Protein AF-D7NSF7-F1 (afdb_monomer_lite)

Organism: Leptinotarsa decemlineata (NCBI:txid7539)

Radius of gyration: 18.66 Å; chains: 1; bounding box: 40×22×45 Å

pLDDT: mean 97.62, std 1.6, range [87.12, 98.75]

Sequence (92 aa):
WIKDNAAAFGGDPDLITLFGESAGGGSISIHLISPVTKGLVRRGIMQSGTMNAPWSYMSGERAEQIGKILIQDCGCNVSLLENSPRKVMDCM

Foldseek 3Di:
DCLVCQVVVVHHSQPDEQEDEALSLQVQQCLPPPPVNDPSHPHYHRHPYHCPDPVSDDDPVVVVVVVLVVLVVLVADSVCCVPPVVSSVVSD

InterPro domains:
  IPR002018 Carboxylesterase, type B [PF00135] (1-92)
  IPR019826 Carboxylesterase type B, active site [PS00122] (9-24)
  IPR029058 Alpha/Beta hydrolase fold [G3DSA:3.40.50.1820] (1-92)
  IPR029058 Alpha/Beta hydrolase fold [SSF53474] (1-92)
  IPR050654 Acetylcholinesterase-related enzymes [PTHR43918] (1-92)

Secondary structure (DSSP, 8-state):
-HHHHGGGGT--TTS--EEEETHHHHHHHHHHH-TTTTTT---EEEES--TTSTTS---HHHHHHHHHHHHHHTT--GGGTTT-HHHHHHH-

Structure (mmCIF, N/CA/C/O backbone):
data_AF-D7NSF7-F1
#
_entry.id   AF-D7NSF7-F1
#
loop_
_atom_site.group_PDB
_atom_site.id
_atom_site.type_symbol
_atom_site.label_atom_id
_atom_site.label_alt_id
_atom_site.label_comp_id
_atom_site.label_asym_id
_atom_site.label_entity_id
_atom_site.label_seq_id
_atom_site.pdbx_PDB_ins_code
_atom_site.Cartn_x
_atom_site.Cartn_y
_atom_site.Cartn_z
_atom_site.occupancy
_atom_site.B_iso_or_equiv
_atom_site.auth_seq_id
_atom_site.auth_comp_id
_atom_site.auth_asym_id
_atom_site.auth_atom_id
_atom_site.pdbx_PDB_model_num
ATOM 1 N N . TRP A 1 1 ? -0.512 -2.363 -14.170 1.00 96.31 1 TRP A N 1
ATOM 2 C CA . TRP A 1 1 ? -0.783 -1.255 -15.108 1.00 96.31 1 TRP A CA 1
ATOM 3 C C . TRP A 1 1 ? 0.454 -0.808 -15.868 1.00 96.31 1 TRP A C 1
ATOM 5 O O . TRP A 1 1 ? 0.525 -1.112 -17.047 1.00 96.31 1 TRP A O 1
ATOM 15 N N . ILE A 1 2 ? 1.439 -0.127 -15.254 1.00 97.31 2 ILE A N 1
ATOM 16 C CA . ILE A 1 2 ? 2.620 0.369 -16.004 1.00 97.31 2 ILE A CA 1
ATOM 17 C C . ILE A 1 2 ? 3.339 -0.773 -16.730 1.00 97.31 2 ILE A C 1
ATOM 19 O O . ILE A 1 2 ? 3.604 -0.652 -17.918 1.00 97.31 2 ILE A O 1
ATOM 23 N N . LYS A 1 3 ? 3.562 -1.911 -16.058 1.00 96.25 3 LYS A N 1
ATOM 24 C CA . LYS A 1 3 ? 4.143 -3.109 -16.684 1.00 96.25 3 LYS A CA 1
ATOM 25 C C . LYS A 1 3 ? 3.353 -3.604 -17.902 1.00 96.25 3 LYS A C 1
ATOM 27 O O . LYS A 1 3 ? 3.958 -3.973 -18.896 1.00 96.25 3 LYS A O 1
ATOM 32 N N . ASP A 1 4 ? 2.027 -3.536 -17.858 1.00 97.62 4 ASP A N 1
ATOM 33 C CA . ASP A 1 4 ? 1.154 -4.003 -18.945 1.00 97.62 4 ASP A CA 1
ATOM 34 C C . ASP A 1 4 ? 1.112 -3.023 -20.129 1.00 97.62 4 ASP A C 1
ATOM 36 O O . ASP A 1 4 ? 0.798 -3.414 -21.247 1.00 97.62 4 ASP A O 1
ATOM 40 N N . ASN A 1 5 ? 1.427 -1.745 -19.889 1.00 98.25 5 ASN A N 1
ATOM 41 C CA . ASN A 1 5 ? 1.284 -0.673 -20.877 1.00 98.25 5 ASN A CA 1
ATOM 42 C C . ASN A 1 5 ? 2.622 -0.103 -21.364 1.00 98.25 5 ASN A C 1
ATOM 44 O O . ASN A 1 5 ? 2.629 0.631 -22.346 1.00 98.25 5 ASN A O 1
ATOM 48 N N . ALA A 1 6 ? 3.752 -0.427 -20.727 1.00 98.19 6 ALA A N 1
ATOM 49 C CA . ALA A 1 6 ? 5.055 0.174 -21.027 1.00 98.19 6 ALA A CA 1
ATOM 50 C C . ALA A 1 6 ? 5.410 0.104 -22.522 1.00 98.19 6 ALA A C 1
ATOM 52 O O . ALA A 1 6 ? 5.792 1.119 -23.104 1.00 98.19 6 ALA A O 1
ATOM 53 N N . ALA A 1 7 ? 5.183 -1.051 -23.156 1.00 98.31 7 ALA A N 1
ATOM 54 C CA . ALA A 1 7 ? 5.464 -1.257 -24.575 1.00 98.31 7 ALA A CA 1
ATOM 55 C C . ALA A 1 7 ? 4.667 -0.312 -25.494 1.00 98.31 7 ALA A C 1
ATOM 57 O O . ALA A 1 7 ? 5.202 0.166 -26.492 1.00 98.31 7 ALA A O 1
ATOM 58 N N . ALA A 1 8 ? 3.422 0.025 -25.137 1.00 98.62 8 ALA A N 1
ATOM 59 C CA . ALA A 1 8 ? 2.593 0.953 -25.910 1.00 98.62 8 ALA A CA 1
ATOM 60 C C . ALA A 1 8 ? 3.143 2.393 -25.903 1.00 98.62 8 ALA A C 1
ATOM 62 O O . ALA A 1 8 ? 2.838 3.172 -26.801 1.00 98.62 8 ALA A O 1
ATOM 63 N N . PHE A 1 9 ? 3.981 2.731 -24.920 1.00 98.50 9 PHE A N 1
ATOM 64 C CA . PHE A 1 9 ? 4.653 4.026 -24.795 1.00 98.50 9 PHE A CA 1
ATOM 65 C C . PHE A 1 9 ? 6.143 3.967 -25.178 1.00 98.50 9 PHE A C 1
ATOM 67 O O . PHE A 1 9 ? 6.888 4.899 -24.887 1.00 98.50 9 PHE A O 1
ATOM 74 N N . GLY A 1 10 ? 6.601 2.877 -25.809 1.00 98.50 10 GLY A N 1
ATOM 75 C CA . GLY A 1 10 ? 8.007 2.691 -26.194 1.00 98.50 10 GLY A CA 1
ATOM 76 C C . GLY A 1 10 ? 8.951 2.360 -25.031 1.00 98.50 10 GLY A C 1
ATOM 77 O O . GLY A 1 10 ? 10.167 2.431 -25.190 1.00 98.50 10 GLY A O 1
ATOM 78 N N . GLY A 1 11 ? 8.411 2.015 -23.861 1.00 98.06 11 GLY A N 1
ATOM 79 C CA . GLY A 1 11 ? 9.174 1.547 -22.708 1.00 98.06 11 GLY A CA 1
ATOM 80 C C . GLY A 1 11 ? 9.332 0.026 -22.682 1.00 98.06 11 GLY A C 1
ATOM 81 O O . GLY A 1 11 ? 8.554 -0.710 -23.287 1.00 98.06 11 GLY A O 1
ATOM 82 N N . ASP A 1 12 ? 10.313 -0.450 -21.920 1.00 97.75 12 ASP A N 1
ATOM 83 C CA . ASP A 1 12 ? 10.541 -1.878 -21.686 1.00 97.75 12 ASP A CA 1
ATOM 84 C C . ASP A 1 12 ? 9.907 -2.302 -20.337 1.00 97.75 12 ASP A C 1
ATOM 86 O O . ASP A 1 12 ? 10.313 -1.793 -19.282 1.00 97.75 12 ASP A O 1
ATOM 90 N N . PRO A 1 13 ? 8.913 -3.217 -20.339 1.00 96.69 13 PRO A N 1
ATOM 91 C CA . PRO A 1 13 ? 8.217 -3.659 -19.128 1.00 96.69 13 PRO A CA 1
ATOM 92 C C . PRO A 1 13 ? 9.106 -4.426 -18.133 1.00 96.69 13 PRO A C 1
ATOM 94 O O . PRO A 1 13 ? 8.764 -4.501 -16.949 1.00 96.69 13 PRO A O 1
ATOM 97 N N . ASP A 1 14 ? 10.251 -4.953 -18.571 1.00 96.31 14 ASP A N 1
ATOM 98 C CA . ASP A 1 14 ? 11.234 -5.643 -17.728 1.00 96.31 14 ASP A CA 1
ATOM 99 C C . ASP A 1 14 ? 12.342 -4.705 -17.217 1.00 96.31 14 ASP A C 1
ATOM 101 O O . ASP A 1 14 ? 13.135 -5.068 -16.330 1.00 96.31 14 ASP A O 1
ATOM 105 N N . LEU A 1 15 ? 12.354 -3.463 -17.714 1.00 97.31 15 LEU A N 1
ATOM 106 C CA . LEU A 1 15 ? 13.221 -2.376 -17.277 1.00 97.31 15 LEU A CA 1
ATOM 107 C C . LEU A 1 15 ? 12.442 -1.246 -16.588 1.00 97.31 15 LEU A C 1
ATOM 109 O O . LEU A 1 15 ? 12.746 -0.063 -16.755 1.00 97.31 15 LEU A O 1
ATOM 113 N N . ILE A 1 16 ? 11.589 -1.609 -15.632 1.00 97.94 16 ILE A N 1
ATOM 114 C CA . ILE A 1 16 ? 11.002 -0.663 -14.670 1.00 97.94 16 ILE A CA 1
ATOM 115 C C . ILE A 1 16 ? 11.963 -0.419 -13.490 1.00 97.94 16 ILE A C 1
ATOM 117 O O . ILE A 1 16 ? 12.655 -1.338 -13.034 1.00 97.94 16 ILE A O 1
ATOM 121 N N . THR A 1 17 ? 12.043 0.827 -13.018 1.00 98.25 17 THR A N 1
ATOM 122 C CA . THR A 1 17 ? 12.729 1.229 -11.777 1.00 98.25 17 THR A CA 1
ATOM 123 C C . THR A 1 17 ? 11.774 2.092 -10.970 1.00 98.25 17 THR A C 1
ATOM 125 O O . THR A 1 17 ? 11.265 3.082 -11.490 1.00 98.25 17 THR A O 1
ATOM 128 N N . LEU A 1 18 ? 11.534 1.733 -9.709 1.00 98.44 18 LEU A N 1
ATOM 129 C CA . LEU A 1 18 ? 10.803 2.610 -8.797 1.00 98.44 18 LEU A CA 1
ATOM 130 C C . LEU A 1 18 ? 11.761 3.646 -8.196 1.00 98.44 18 LEU A C 1
ATOM 132 O O . LEU A 1 18 ? 12.907 3.328 -7.887 1.00 98.44 18 LEU A O 1
ATOM 136 N N . PHE A 1 19 ? 11.299 4.874 -8.003 1.00 98.56 19 PHE A N 1
ATOM 137 C CA . PHE A 1 19 ? 12.070 5.945 -7.371 1.00 98.56 19 PHE A CA 1
ATOM 138 C C . PHE A 1 19 ? 11.153 6.768 -6.465 1.00 98.56 19 PHE A C 1
ATOM 140 O O . PHE A 1 19 ? 10.012 7.036 -6.842 1.00 98.56 19 PHE A O 1
ATOM 147 N N . GLY A 1 20 ? 11.627 7.133 -5.271 1.00 98.62 20 GLY A N 1
ATOM 148 C CA . GLY A 1 20 ? 10.807 7.845 -4.297 1.00 98.62 20 GLY A CA 1
ATOM 149 C C . GLY A 1 20 ? 11.562 8.293 -3.050 1.00 98.62 20 GLY A C 1
ATOM 150 O O . GLY A 1 20 ? 12.596 7.729 -2.684 1.00 98.62 20 GLY A O 1
ATOM 151 N N . GLU A 1 21 ? 10.996 9.302 -2.392 1.00 98.75 21 GLU A N 1
ATOM 152 C CA . GLU A 1 21 ? 11.545 9.988 -1.219 1.00 98.75 21 GLU A CA 1
ATOM 153 C C . GLU A 1 21 ? 10.589 9.868 -0.018 1.00 98.75 21 GLU A C 1
ATOM 155 O O . GLU A 1 21 ? 9.379 9.734 -0.216 1.00 98.75 21 GLU A O 1
ATOM 160 N N . SER A 1 22 ? 11.114 9.844 1.214 1.00 98.50 22 SER A N 1
ATOM 161 C CA . SER A 1 22 ? 10.331 9.776 2.460 1.00 98.50 22 SER A CA 1
ATOM 162 C C . SER A 1 22 ? 9.359 8.583 2.452 1.00 98.50 22 SER A C 1
ATOM 164 O O . SER A 1 22 ? 9.782 7.439 2.248 1.00 98.50 22 SER A O 1
ATOM 166 N N . ALA A 1 23 ? 8.052 8.806 2.609 1.00 98.50 23 ALA A N 1
ATOM 167 C CA . ALA A 1 23 ? 7.024 7.773 2.484 1.00 98.50 23 ALA A CA 1
ATOM 168 C C . ALA A 1 23 ? 7.088 7.022 1.139 1.00 98.50 23 ALA A C 1
ATOM 170 O O . ALA A 1 23 ? 6.806 5.823 1.087 1.00 98.50 23 ALA A O 1
ATOM 171 N N . GLY A 1 24 ? 7.523 7.680 0.060 1.00 98.69 24 GLY A N 1
ATOM 172 C CA . GLY A 1 24 ? 7.789 7.051 -1.233 1.00 98.69 24 GLY A CA 1
ATOM 173 C C . GLY A 1 24 ? 8.974 6.081 -1.189 1.00 98.69 24 GLY A C 1
ATOM 174 O O . GLY A 1 24 ? 8.874 4.974 -1.714 1.00 98.69 24 GLY A O 1
ATOM 175 N N . GLY A 1 25 ? 10.061 6.437 -0.496 1.00 98.44 25 GLY A N 1
ATOM 176 C CA . GLY A 1 25 ? 11.187 5.528 -0.248 1.00 98.44 25 GLY A CA 1
ATOM 177 C C . GLY A 1 25 ? 10.762 4.302 0.570 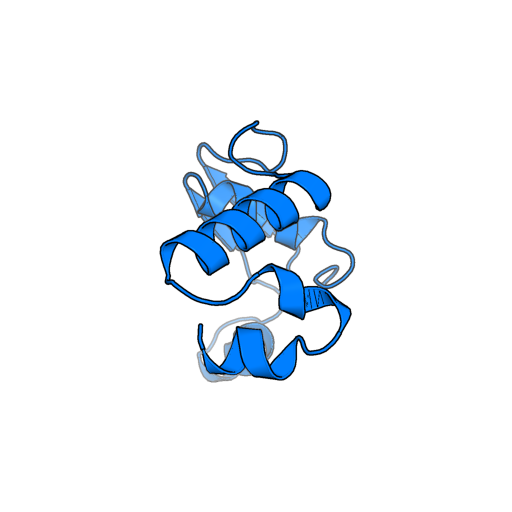1.00 98.44 25 GLY A C 1
ATOM 178 O O . GLY A 1 25 ? 11.048 3.162 0.192 1.00 98.44 25 GLY A O 1
ATOM 179 N N . GLY A 1 26 ? 9.970 4.525 1.626 1.00 98.31 26 GLY A N 1
ATOM 180 C CA . GLY A 1 26 ? 9.334 3.459 2.408 1.00 98.31 26 GLY A CA 1
ATOM 181 C C . GLY A 1 26 ? 8.456 2.545 1.545 1.00 98.31 26 GLY A C 1
ATOM 182 O O . GLY A 1 26 ? 8.613 1.324 1.568 1.00 98.31 26 GLY A O 1
ATOM 183 N N . SER A 1 27 ? 7.613 3.122 0.689 1.00 98.44 27 SER A N 1
ATOM 184 C CA . SER A 1 27 ? 6.739 2.379 -0.232 1.00 98.44 27 SER A CA 1
ATOM 185 C C . SER A 1 27 ? 7.523 1.504 -1.214 1.00 98.44 27 SER A C 1
ATOM 187 O O . SER A 1 27 ? 7.151 0.359 -1.467 1.00 98.44 27 SER A O 1
ATOM 189 N N . ILE A 1 28 ? 8.651 1.996 -1.736 1.00 98.25 28 ILE A N 1
ATOM 190 C CA . ILE A 1 28 ? 9.526 1.215 -2.624 1.00 98.25 28 ILE A CA 1
ATOM 191 C C . ILE A 1 28 ? 10.119 0.023 -1.895 1.00 98.25 28 ILE A C 1
ATOM 193 O O . ILE A 1 28 ? 10.122 -1.081 -2.442 1.00 98.25 28 ILE A O 1
ATOM 197 N N . SER A 1 29 ? 10.576 0.223 -0.657 1.00 96.69 29 SER A N 1
ATOM 198 C CA . SER A 1 29 ? 11.102 -0.884 0.136 1.00 96.69 29 SER A CA 1
ATOM 199 C C . SER A 1 29 ? 10.054 -1.989 0.324 1.00 96.69 29 SER A C 1
ATOM 201 O O . SER A 1 29 ? 10.385 -3.159 0.148 1.00 96.69 29 SER A O 1
ATOM 203 N N . ILE A 1 30 ? 8.779 -1.631 0.538 1.00 97.12 30 ILE A N 1
ATOM 204 C CA . ILE A 1 30 ? 7.657 -2.579 0.627 1.00 97.12 30 ILE A CA 1
ATOM 205 C C . ILE A 1 30 ? 7.413 -3.274 -0.719 1.00 97.12 30 ILE A C 1
ATOM 207 O O . ILE A 1 30 ? 7.294 -4.496 -0.758 1.00 97.12 30 ILE A O 1
ATOM 211 N N . HIS A 1 31 ? 7.373 -2.541 -1.835 1.00 97.75 31 HIS A N 1
ATOM 212 C CA . HIS A 1 31 ? 7.132 -3.135 -3.155 1.00 97.75 31 HIS A CA 1
ATOM 213 C C . HIS A 1 31 ? 8.207 -4.138 -3.588 1.00 97.75 31 HIS A C 1
ATOM 215 O O . HIS A 1 31 ? 7.890 -5.107 -4.281 1.00 97.75 31 HIS A O 1
ATOM 221 N N . LEU A 1 32 ? 9.462 -3.928 -3.184 1.00 96.31 32 LEU A N 1
ATOM 222 C CA . LEU A 1 32 ? 10.562 -4.833 -3.519 1.00 96.31 32 LEU A CA 1
ATOM 223 C C . LEU A 1 32 ? 10.536 -6.139 -2.712 1.00 96.31 32 LEU A C 1
ATOM 225 O O . LEU A 1 32 ? 11.000 -7.162 -3.214 1.00 96.31 32 LEU A O 1
ATOM 229 N N . ILE A 1 33 ? 10.001 -6.123 -1.486 1.00 95.50 33 ILE A N 1
ATOM 230 C CA . ILE A 1 33 ? 10.026 -7.287 -0.580 1.00 95.50 33 ILE A CA 1
ATOM 231 C C . ILE A 1 33 ? 8.669 -7.978 -0.419 1.00 95.50 33 ILE A C 1
ATOM 233 O O . ILE A 1 33 ? 8.625 -9.139 -0.012 1.00 95.50 33 ILE A O 1
ATOM 237 N N . SER A 1 34 ? 7.565 -7.286 -0.710 1.00 97.44 34 SER A N 1
ATOM 238 C CA . SER A 1 34 ? 6.217 -7.820 -0.529 1.00 97.44 34 SER A CA 1
ATOM 239 C C . SER A 1 34 ? 6.018 -9.074 -1.386 1.00 97.44 34 SER A C 1
ATOM 241 O O . SER A 1 34 ? 6.240 -9.025 -2.601 1.00 97.44 34 SER A O 1
ATOM 243 N N . PRO A 1 35 ? 5.537 -10.191 -0.806 1.00 97.38 35 PRO A N 1
ATOM 244 C CA . PRO A 1 35 ? 5.203 -11.391 -1.569 1.00 97.38 35 PRO A CA 1
ATOM 245 C C . PRO A 1 35 ? 4.187 -11.131 -2.688 1.00 97.38 35 PRO A C 1
ATOM 247 O O . PRO A 1 35 ? 4.237 -11.798 -3.716 1.00 97.38 35 PRO A O 1
ATOM 250 N N . VAL A 1 36 ? 3.304 -10.140 -2.511 1.00 97.94 36 VAL A N 1
ATOM 251 C CA . VAL A 1 36 ? 2.241 -9.791 -3.469 1.00 97.94 36 VAL A CA 1
ATOM 252 C C . VAL A 1 36 ? 2.805 -9.162 -4.744 1.00 97.94 36 VAL A C 1
ATOM 254 O O . VAL A 1 36 ? 2.278 -9.385 -5.829 1.00 97.94 36 VAL A O 1
ATOM 257 N N . THR A 1 37 ? 3.881 -8.380 -4.631 1.00 96.50 37 THR A N 1
ATOM 258 C CA . THR A 1 37 ? 4.493 -7.663 -5.764 1.00 96.50 37 THR A CA 1
ATOM 259 C C . THR A 1 37 ? 5.836 -8.246 -6.192 1.00 96.50 37 THR A C 1
ATOM 261 O O . THR A 1 37 ? 6.490 -7.705 -7.089 1.00 96.50 37 THR A O 1
ATOM 264 N N . LYS A 1 38 ? 6.252 -9.364 -5.586 1.00 91.31 38 LYS A N 1
ATOM 265 C CA . LYS A 1 38 ? 7.510 -10.043 -5.892 1.00 91.31 38 LYS A CA 1
ATOM 266 C C . LYS A 1 38 ? 7.590 -10.370 -7.385 1.00 91.31 38 LYS A C 1
ATOM 268 O O . LYS A 1 38 ? 6.717 -11.025 -7.942 1.00 91.31 38 LYS A O 1
ATOM 273 N N . GLY A 1 39 ? 8.661 -9.912 -8.032 1.00 87.12 39 GL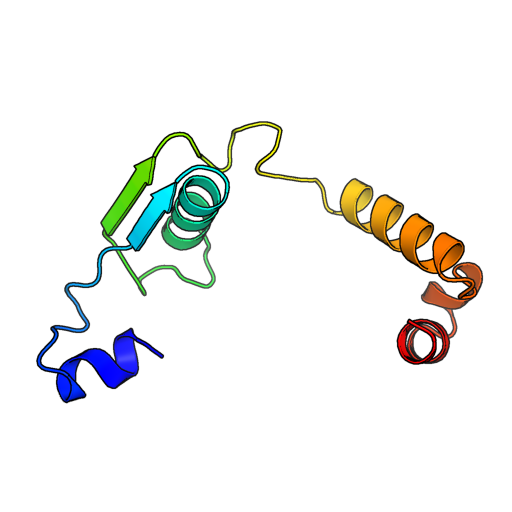Y A N 1
ATOM 274 C CA . GLY A 1 39 ? 8.894 -10.126 -9.465 1.00 87.12 39 GLY A CA 1
ATOM 275 C C . GLY A 1 39 ? 8.217 -9.112 -10.398 1.00 87.12 39 GLY A C 1
ATOM 276 O O . GLY A 1 39 ? 8.478 -9.139 -11.601 1.00 87.12 39 GLY A O 1
ATOM 277 N N . LEU A 1 40 ? 7.404 -8.177 -9.885 1.00 94.19 40 LEU A N 1
ATOM 278 C CA . LEU A 1 40 ? 6.860 -7.093 -10.712 1.00 94.19 40 LEU A CA 1
ATOM 279 C C . LEU A 1 40 ? 7.938 -6.076 -11.084 1.00 94.19 40 LEU A C 1
ATOM 281 O O . LEU A 1 40 ? 8.063 -5.730 -12.257 1.00 94.19 40 LEU A O 1
ATOM 285 N N . VAL A 1 41 ? 8.734 -5.644 -10.102 1.00 94.44 41 VAL A N 1
ATOM 286 C CA . VAL A 1 41 ? 9.882 -4.750 -10.284 1.00 94.44 41 VAL A CA 1
ATOM 287 C C . VAL A 1 41 ? 11.055 -5.266 -9.452 1.00 94.44 41 VAL A C 1
ATOM 289 O O . VAL A 1 41 ? 10.867 -5.803 -8.364 1.00 94.44 41 VAL A O 1
ATOM 292 N N . ARG A 1 42 ? 12.275 -5.109 -9.974 1.00 94.25 42 ARG A N 1
ATOM 293 C CA . ARG A 1 42 ? 13.525 -5.584 -9.349 1.00 94.25 42 ARG A CA 1
ATOM 294 C C . ARG A 1 42 ? 14.547 -4.477 -9.062 1.00 94.25 42 ARG A C 1
ATOM 296 O O . ARG A 1 42 ? 15.653 -4.770 -8.626 1.00 94.25 42 ARG A O 1
ATOM 303 N N . ARG A 1 43 ? 14.207 -3.216 -9.351 1.00 97.31 43 ARG A N 1
ATOM 304 C CA . ARG A 1 43 ? 15.078 -2.042 -9.179 1.00 97.31 43 ARG A CA 1
ATOM 305 C C . ARG A 1 43 ? 14.326 -0.937 -8.451 1.00 97.31 43 ARG A C 1
ATOM 307 O O . ARG A 1 43 ? 13.192 -0.624 -8.814 1.00 97.31 43 ARG A O 1
ATOM 314 N N . GLY A 1 44 ? 14.971 -0.342 -7.456 1.00 97.50 44 GLY A N 1
ATOM 315 C CA . GLY A 1 44 ? 14.410 0.750 -6.674 1.00 97.50 44 GLY A CA 1
ATOM 316 C C . GLY A 1 44 ? 15.483 1.731 -6.219 1.00 97.50 44 GLY A C 1
ATOM 317 O O . GLY A 1 44 ? 16.595 1.320 -5.897 1.00 97.50 44 GLY A O 1
ATOM 318 N N . ILE A 1 45 ? 15.137 3.014 -6.180 1.00 98.62 45 ILE A N 1
ATOM 319 C CA . ILE A 1 45 ? 15.919 4.085 -5.562 1.00 98.62 45 ILE A CA 1
ATOM 320 C C . ILE A 1 45 ? 15.082 4.635 -4.409 1.00 98.62 45 ILE A C 1
ATOM 322 O O . ILE A 1 45 ? 13.972 5.119 -4.621 1.00 98.62 45 ILE A O 1
ATOM 326 N N . MET A 1 46 ? 15.611 4.533 -3.193 1.00 98.56 46 MET A N 1
ATOM 327 C CA . MET A 1 46 ? 14.929 4.927 -1.961 1.00 98.56 46 MET A CA 1
ATOM 328 C C . MET A 1 46 ? 15.689 6.092 -1.335 1.00 98.56 46 MET A C 1
ATOM 330 O O . MET A 1 46 ? 16.844 5.931 -0.943 1.00 98.56 46 MET A O 1
ATOM 334 N N . GLN A 1 47 ? 15.067 7.264 -1.254 1.00 98.75 47 GLN A N 1
ATOM 335 C CA . GLN A 1 47 ? 15.681 8.456 -0.673 1.00 98.75 47 GLN A CA 1
ATOM 336 C C . GLN A 1 47 ? 15.048 8.760 0.680 1.00 98.75 47 GLN A C 1
ATOM 338 O O . GLN A 1 47 ? 13.836 8.914 0.772 1.00 98.75 47 GLN A O 1
ATOM 343 N N . SER A 1 48 ? 15.859 8.840 1.736 1.00 98.19 48 SER A N 1
ATOM 344 C CA . SER A 1 48 ? 15.405 9.251 3.077 1.00 98.19 48 SER A CA 1
ATOM 345 C C . SER A 1 48 ? 14.174 8.491 3.606 1.00 98.19 48 SER A C 1
ATOM 347 O O . SER A 1 48 ? 13.398 9.028 4.392 1.00 98.19 48 SER A O 1
ATOM 349 N N . GLY A 1 49 ? 13.981 7.235 3.190 1.00 98.06 49 GLY A N 1
ATOM 350 C CA . GLY A 1 49 ? 12.818 6.448 3.578 1.00 98.06 49 GLY A CA 1
ATOM 351 C C . GLY A 1 49 ? 12.991 4.957 3.339 1.00 98.06 49 GLY A C 1
ATOM 352 O O . GLY A 1 49 ? 13.373 4.533 2.250 1.00 98.06 49 GLY A O 1
ATOM 353 N N . THR A 1 50 ? 12.697 4.168 4.368 1.00 98.06 50 THR A N 1
ATOM 354 C CA . THR A 1 50 ? 12.777 2.703 4.382 1.00 98.06 50 THR A CA 1
ATOM 355 C C . THR A 1 50 ? 11.714 2.146 5.332 1.00 98.06 50 THR A C 1
ATOM 357 O O . THR A 1 50 ? 11.387 2.781 6.333 1.00 98.06 50 THR A O 1
ATOM 360 N N . MET A 1 51 ? 11.196 0.941 5.066 1.00 96.94 51 MET A N 1
ATOM 361 C CA . MET A 1 51 ? 10.127 0.327 5.873 1.00 96.94 51 MET A CA 1
ATOM 362 C C . MET A 1 51 ? 10.508 0.132 7.347 1.00 96.94 51 MET A C 1
ATOM 364 O O . MET A 1 51 ? 9.632 0.130 8.198 1.00 96.94 51 MET A O 1
ATOM 368 N N . ASN A 1 52 ? 11.792 -0.020 7.678 1.00 97.62 52 ASN A N 1
ATOM 369 C CA . ASN A 1 52 ? 12.237 -0.171 9.067 1.00 97.62 52 ASN A CA 1
ATOM 370 C C . ASN A 1 52 ? 12.289 1.153 9.852 1.00 97.62 52 ASN A C 1
ATOM 372 O O . ASN A 1 52 ? 12.578 1.128 11.048 1.00 97.62 52 ASN A O 1
ATOM 376 N N . ALA A 1 53 ? 12.048 2.302 9.216 1.00 98.25 53 ALA A N 1
ATOM 377 C CA . ALA A 1 53 ? 11.933 3.560 9.936 1.00 98.25 53 ALA A CA 1
ATOM 378 C C . ALA A 1 53 ? 10.654 3.551 10.802 1.00 98.25 53 ALA A C 1
ATOM 380 O O . ALA A 1 53 ? 9.606 3.150 10.297 1.00 98.25 53 ALA A O 1
ATOM 381 N N . PRO A 1 54 ? 10.679 4.029 12.064 1.00 97.94 54 PRO A N 1
ATOM 382 C CA . PRO A 1 54 ? 9.528 3.943 12.977 1.00 97.94 54 PRO A CA 1
ATOM 383 C C . PRO A 1 54 ? 8.229 4.587 12.471 1.00 97.94 54 PRO A C 1
ATOM 385 O O . PRO A 1 54 ? 7.148 4.220 12.911 1.00 97.94 54 PRO A O 1
ATOM 388 N N . TRP A 1 55 ? 8.329 5.555 11.559 1.00 97.88 55 TRP A N 1
ATOM 389 C CA . TRP A 1 55 ? 7.187 6.231 10.939 1.00 97.88 55 TRP A CA 1
ATOM 390 C C . TRP A 1 55 ? 6.656 5.513 9.684 1.00 97.88 55 TRP A C 1
ATOM 392 O O . TRP A 1 55 ? 5.591 5.871 9.191 1.00 97.88 55 TRP A O 1
ATOM 402 N N . SER A 1 56 ? 7.391 4.533 9.141 1.00 98.06 56 SER A N 1
ATOM 403 C CA . SER A 1 56 ? 7.089 3.874 7.859 1.00 98.06 56 SER A CA 1
ATOM 404 C C . SER A 1 56 ? 6.400 2.513 8.008 1.00 98.06 56 SER A C 1
ATOM 406 O O . SER A 1 56 ? 6.132 1.859 6.998 1.00 98.06 56 SER A O 1
ATOM 408 N N . TYR A 1 57 ? 6.127 2.066 9.235 1.00 97.50 57 TYR A N 1
ATOM 409 C CA . TYR A 1 57 ? 5.351 0.859 9.505 1.00 97.50 57 TYR A CA 1
ATOM 410 C C . TYR A 1 57 ? 4.476 1.041 10.748 1.00 97.50 57 TYR A C 1
ATOM 412 O O . TYR A 1 57 ? 4.717 1.905 11.588 1.00 97.50 57 TYR A O 1
ATOM 420 N N . MET A 1 58 ? 3.450 0.204 10.869 1.00 98.31 58 MET A N 1
ATOM 421 C CA . MET A 1 58 ? 2.563 0.156 12.027 1.00 98.31 58 MET A CA 1
ATOM 422 C C . MET A 1 58 ? 2.071 -1.280 12.219 1.00 98.31 58 MET A C 1
ATOM 424 O O . MET A 1 58 ? 1.915 -2.009 11.239 1.00 98.31 58 MET A O 1
ATOM 428 N N . SER A 1 59 ? 1.841 -1.702 13.466 1.00 98.50 59 SER A N 1
ATOM 429 C CA . SER A 1 59 ? 1.213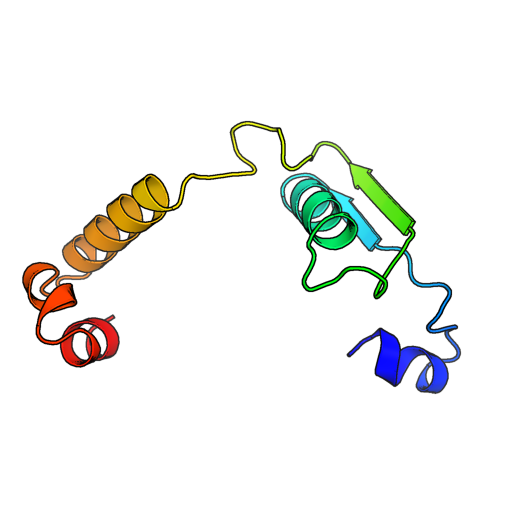 -3.002 13.728 1.00 98.50 59 SER A CA 1
ATOM 430 C C . SER A 1 59 ? -0.271 -2.980 13.346 1.00 98.50 59 SER A C 1
ATOM 432 O O . SER A 1 59 ? -0.902 -1.918 13.335 1.00 98.50 59 SER A O 1
ATOM 434 N N . GLY A 1 60 ? -0.841 -4.153 13.062 1.00 98.31 60 GLY A N 1
ATOM 435 C CA . GLY A 1 60 ? -2.264 -4.271 12.734 1.00 98.31 60 GLY A CA 1
ATOM 436 C C . GLY A 1 60 ? -3.161 -3.793 13.877 1.00 98.31 60 GLY A C 1
ATOM 437 O O . GLY A 1 60 ? -4.110 -3.051 13.649 1.00 98.31 60 GLY A O 1
ATOM 438 N N . GLU A 1 61 ? -2.798 -4.116 15.117 1.00 98.56 61 GLU A N 1
ATOM 439 C CA . GLU A 1 61 ? -3.540 -3.741 16.323 1.00 98.56 61 GLU A CA 1
ATOM 440 C C . GLU A 1 61 ? -3.557 -2.223 16.51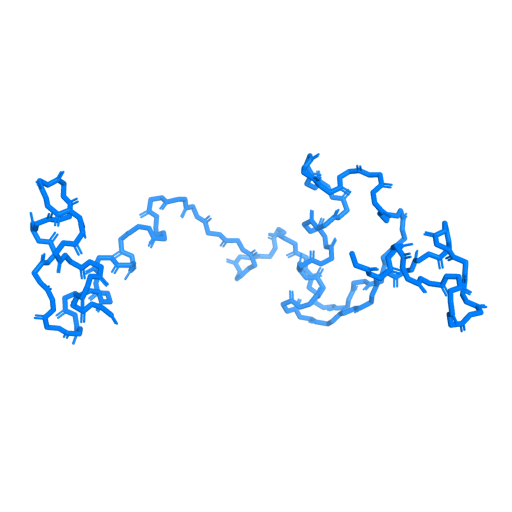5 1.00 98.56 61 GLU A C 1
ATOM 442 O O . GLU A 1 61 ? -4.593 -1.639 16.835 1.00 98.56 61 GLU A O 1
ATOM 447 N N . ARG A 1 62 ? -2.416 -1.552 16.291 1.00 98.38 62 ARG A N 1
ATOM 448 C CA . ARG A 1 62 ? -2.344 -0.093 16.407 1.00 98.38 62 ARG A CA 1
ATOM 449 C C . ARG A 1 62 ? -3.153 0.594 15.307 1.00 98.38 62 ARG A C 1
ATOM 451 O O . ARG A 1 62 ? -3.828 1.582 15.594 1.00 98.38 62 ARG A O 1
ATOM 458 N N . ALA A 1 63 ? -3.108 0.072 14.082 1.00 98.56 63 ALA A N 1
ATOM 459 C CA . ALA A 1 63 ? -3.898 0.594 12.972 1.00 98.56 63 ALA A CA 1
ATOM 460 C C . ALA A 1 63 ? -5.406 0.432 13.229 1.00 98.56 63 ALA A C 1
ATOM 462 O O . ALA A 1 63 ? -6.163 1.379 13.025 1.00 98.56 63 ALA A O 1
ATOM 463 N N . GLU A 1 64 ? -5.836 -0.720 13.755 1.00 98.25 64 GLU A N 1
ATOM 464 C CA . GLU A 1 64 ? -7.231 -0.970 14.133 1.00 98.25 64 GLU A CA 1
ATOM 465 C C . GLU A 1 64 ? -7.706 -0.004 15.227 1.00 98.25 64 GLU A C 1
ATOM 467 O O . GLU A 1 64 ? -8.787 0.573 15.117 1.00 98.25 64 GLU A O 1
ATOM 472 N N . GLN A 1 65 ? -6.886 0.232 16.257 1.00 98.38 65 GLN A N 1
ATOM 473 C CA . GLN A 1 65 ? -7.193 1.205 17.310 1.00 98.38 65 GLN A CA 1
ATOM 474 C C . GLN A 1 65 ? -7.384 2.619 16.752 1.00 98.38 65 GLN A C 1
ATOM 476 O O . GLN A 1 65 ? -8.353 3.288 17.103 1.00 98.38 65 GLN A O 1
ATOM 481 N N . ILE A 1 66 ? -6.480 3.073 15.878 1.00 98.62 66 ILE A N 1
ATOM 482 C CA . ILE A 1 66 ? -6.581 4.398 15.250 1.00 98.62 66 ILE A CA 1
ATOM 483 C C . ILE A 1 66 ? -7.831 4.476 14.366 1.00 98.62 66 ILE A C 1
ATOM 485 O O . ILE A 1 66 ? -8.558 5.463 14.436 1.00 98.62 66 ILE A O 1
ATOM 489 N N . GLY A 1 67 ? -8.127 3.430 13.590 1.00 98.38 67 GLY A N 1
ATOM 490 C CA . GLY A 1 67 ? -9.342 3.360 12.778 1.00 98.38 67 GLY A CA 1
ATOM 491 C C . GLY A 1 67 ? -10.620 3.436 13.618 1.00 98.38 67 GLY A C 1
ATOM 492 O O . GLY A 1 67 ? -11.538 4.170 13.271 1.00 98.38 67 GLY A O 1
ATOM 493 N N . LYS A 1 68 ? -10.667 2.745 14.764 1.00 98.44 68 LYS A N 1
ATOM 494 C CA . LYS A 1 68 ? -11.792 2.809 15.713 1.00 98.44 68 LYS A CA 1
ATOM 495 C C . LYS A 1 68 ? -11.995 4.213 16.290 1.00 98.44 68 LYS A C 1
ATOM 497 O O . LYS A 1 68 ? -13.137 4.652 16.400 1.00 98.44 68 LYS A O 1
ATOM 502 N N . ILE A 1 69 ? -10.908 4.916 16.616 1.00 98.56 69 ILE A N 1
ATOM 503 C CA . ILE A 1 69 ? -10.965 6.313 17.074 1.00 98.56 69 ILE A CA 1
ATOM 504 C C . ILE A 1 69 ? -11.513 7.209 15.962 1.00 98.56 69 ILE A C 1
ATOM 506 O O . ILE A 1 69 ? -12.459 7.944 16.205 1.00 98.56 69 ILE A O 1
ATOM 510 N N . LEU A 1 70 ? -11.002 7.079 14.733 1.00 98.75 70 LEU A N 1
ATOM 511 C CA . LEU A 1 70 ? -11.498 7.845 13.586 1.00 98.75 70 LEU A CA 1
ATOM 512 C C . LEU A 1 70 ? -13.004 7.638 13.369 1.00 98.75 70 LEU A C 1
ATOM 514 O O . LEU A 1 70 ? -13.733 8.602 13.168 1.00 98.75 70 LEU A O 1
ATOM 518 N N . ILE A 1 71 ? -13.479 6.394 13.458 1.00 98.62 71 ILE A N 1
ATOM 519 C CA . ILE A 1 71 ? -14.907 6.076 13.338 1.00 98.62 71 ILE A CA 1
ATOM 520 C C . ILE A 1 71 ? -15.734 6.832 14.380 1.00 98.62 71 ILE A C 1
ATOM 522 O O . ILE A 1 71 ? -16.777 7.403 14.058 1.00 98.62 71 ILE A O 1
ATOM 526 N N . GLN A 1 72 ? -15.258 6.853 15.623 1.00 98.19 72 GLN A N 1
ATOM 527 C CA . GLN A 1 72 ? -15.920 7.556 16.712 1.00 98.19 72 GLN A CA 1
ATOM 528 C C . GLN A 1 72 ? -15.868 9.083 16.536 1.00 98.19 72 GLN A C 1
ATOM 530 O O . GLN A 1 72 ? -16.884 9.744 16.746 1.00 98.19 72 GLN A O 1
ATOM 535 N N . ASP A 1 73 ? -14.730 9.632 16.108 1.00 98.50 73 ASP A N 1
ATOM 536 C CA . ASP A 1 73 ? -14.539 11.066 15.853 1.00 98.50 73 ASP A CA 1
ATOM 537 C C . ASP A 1 73 ? -15.428 11.568 14.700 1.00 98.50 73 ASP A C 1
ATOM 539 O O . ASP A 1 73 ? -15.884 12.711 14.713 1.00 98.50 73 ASP A O 1
ATOM 543 N N . CYS A 1 74 ? -15.744 10.696 13.736 1.00 98.44 74 CYS A N 1
ATOM 544 C CA . CYS A 1 74 ? -16.707 10.952 12.662 1.00 98.44 74 CYS A CA 1
ATOM 545 C C . CYS A 1 74 ? -18.179 10.793 13.094 1.00 98.44 74 CYS A C 1
ATOM 547 O O . CYS A 1 74 ? -19.080 10.988 12.281 1.00 98.44 74 CYS A O 1
ATOM 549 N N . GLY A 1 75 ? -18.455 10.454 14.359 1.00 98.12 75 GLY A N 1
ATOM 550 C CA . GLY A 1 75 ? -19.814 10.279 14.882 1.00 98.12 75 GLY A CA 1
ATOM 551 C C . GLY A 1 75 ? -20.475 8.948 14.508 1.00 98.12 75 GLY A C 1
ATOM 552 O O . GLY A 1 75 ? -21.671 8.767 14.752 1.00 98.12 75 GLY A O 1
ATOM 553 N N . CYS A 1 76 ? -19.721 7.998 13.952 1.00 98.44 76 CYS A N 1
ATOM 554 C CA . CYS A 1 76 ? -20.214 6.672 13.604 1.00 98.44 76 CYS A CA 1
ATOM 555 C C . CYS A 1 76 ? -20.091 5.706 14.792 1.00 98.44 76 CYS A C 1
ATOM 557 O O . CYS A 1 76 ? -19.143 5.743 15.579 1.00 98.44 76 CYS A O 1
ATOM 559 N N . ASN A 1 77 ? -21.069 4.808 14.949 1.00 97.56 77 ASN A N 1
ATOM 560 C CA . ASN A 1 77 ? -21.116 3.912 16.105 1.00 97.56 77 ASN A CA 1
ATOM 561 C C . ASN A 1 77 ? -20.100 2.761 15.982 1.00 97.56 77 ASN A C 1
ATOM 563 O O . ASN A 1 77 ? -20.410 1.687 15.463 1.00 97.56 77 ASN A O 1
ATOM 567 N N . VAL A 1 78 ? -18.902 2.977 16.526 1.00 97.75 78 VAL A N 1
ATOM 568 C CA . VAL A 1 78 ? -17.792 2.012 16.538 1.00 97.75 78 VAL A CA 1
ATOM 569 C C . VAL A 1 78 ? -18.138 0.677 17.212 1.00 97.75 78 VAL A C 1
ATOM 571 O O . VAL A 1 78 ? -17.623 -0.366 16.811 1.00 97.75 78 VAL A O 1
ATOM 574 N N . SER A 1 79 ? -19.056 0.660 18.185 1.00 97.38 79 SER A N 1
ATOM 575 C CA . SER A 1 79 ? -19.470 -0.567 18.882 1.00 97.38 79 SER A CA 1
ATOM 576 C C . SER A 1 79 ? -20.208 -1.554 17.970 1.00 97.38 79 SER A C 1
ATOM 578 O O . SER A 1 79 ? -20.331 -2.731 18.305 1.00 97.38 79 SER A O 1
ATOM 580 N N . LEU A 1 80 ? -20.692 -1.102 16.808 1.00 97.62 80 LEU A N 1
ATOM 581 C CA . LEU A 1 80 ? -21.338 -1.957 15.812 1.00 97.62 80 LEU A CA 1
ATOM 582 C C . LEU A 1 80 ? -20.353 -2.619 14.841 1.00 97.62 80 LEU A C 1
ATOM 584 O O . LEU A 1 80 ? -20.801 -3.405 14.010 1.00 97.62 80 LEU A O 1
ATOM 588 N N . LEU A 1 81 ? -19.044 -2.354 14.926 1.00 97.00 81 LEU A N 1
ATOM 589 C CA . LEU A 1 81 ? -18.061 -2.910 13.987 1.00 97.00 81 LEU A CA 1
ATOM 590 C C . LEU A 1 81 ? -18.068 -4.441 13.931 1.00 97.00 81 LEU A C 1
ATOM 592 O O . LEU A 1 81 ? -17.957 -5.006 12.850 1.00 97.00 81 LEU A O 1
ATOM 596 N N . GLU A 1 82 ? -18.235 -5.117 15.067 1.00 96.69 82 GLU A N 1
ATOM 597 C CA . GLU A 1 82 ? -18.223 -6.587 15.115 1.00 96.69 82 GLU A CA 1
ATOM 598 C C . GLU A 1 82 ? -19.539 -7.194 14.605 1.00 96.69 82 GLU A C 1
ATOM 600 O O . GLU A 1 82 ? -19.539 -8.186 13.881 1.00 96.69 82 GLU A O 1
ATOM 605 N N . ASN A 1 83 ? -20.672 -6.571 14.941 1.00 97.81 83 ASN A N 1
ATOM 606 C CA . ASN A 1 83 ? -22.003 -7.154 14.731 1.00 97.81 83 ASN A CA 1
ATOM 607 C C . ASN A 1 83 ? -22.726 -6.624 13.484 1.00 97.81 83 ASN A C 1
ATOM 609 O O . ASN A 1 83 ? -23.686 -7.221 12.997 1.00 97.81 83 ASN A O 1
ATOM 613 N N . SER A 1 84 ? -22.342 -5.453 12.983 1.00 97.88 84 SER A N 1
ATOM 614 C CA . SER A 1 84 ? -22.961 -4.779 11.837 1.00 97.88 84 SER A CA 1
ATOM 615 C C . SER A 1 84 ? -21.964 -3.849 11.123 1.00 97.88 84 SER A C 1
ATOM 617 O O . SER A 1 84 ? -22.270 -2.670 10.931 1.00 97.88 84 SER A O 1
ATOM 619 N N . PRO A 1 85 ? -20.799 -4.358 10.668 1.00 97.75 85 PRO A N 1
ATOM 620 C CA . PR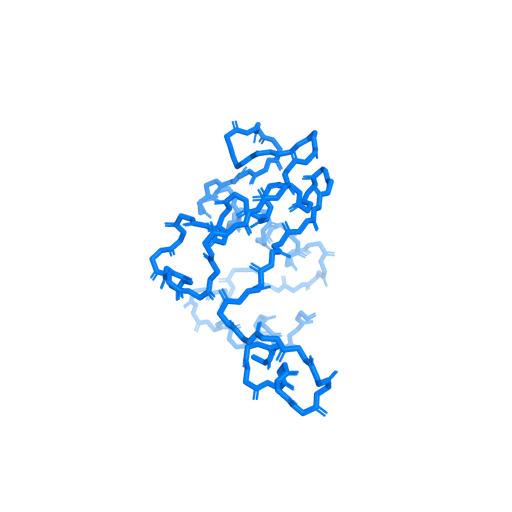O A 1 85 ? -19.740 -3.537 10.076 1.00 97.75 85 PRO A CA 1
ATOM 621 C C . PRO A 1 85 ? -20.227 -2.710 8.887 1.00 97.75 85 PRO A C 1
ATOM 623 O O . PRO A 1 85 ? -19.855 -1.553 8.769 1.00 97.75 85 PRO A O 1
ATOM 626 N N . ARG A 1 86 ? -21.129 -3.251 8.054 1.00 98.19 86 ARG A N 1
ATOM 627 C CA . ARG A 1 86 ? -21.727 -2.511 6.927 1.00 98.19 86 ARG A CA 1
ATOM 628 C C . ARG A 1 86 ? -22.377 -1.197 7.357 1.00 98.19 86 ARG A C 1
ATOM 630 O O . ARG A 1 86 ? -22.107 -0.184 6.742 1.00 98.19 86 ARG A O 1
ATOM 637 N N . LYS A 1 87 ? -23.131 -1.182 8.461 1.00 98.12 87 LYS A N 1
ATOM 638 C CA . LYS A 1 87 ? -23.753 0.055 8.965 1.00 98.12 87 LYS A CA 1
ATOM 639 C C . LYS A 1 87 ? -22.723 1.090 9.411 1.00 98.12 87 LYS A C 1
ATOM 641 O O . LYS A 1 87 ? -22.976 2.280 9.296 1.00 98.12 87 LYS A O 1
ATOM 646 N N . VAL A 1 88 ? -21.596 0.634 9.958 1.00 98.44 88 VAL A N 1
ATOM 647 C CA . VAL A 1 88 ? -20.494 1.521 10.344 1.00 98.44 88 VAL A CA 1
ATOM 648 C C . VAL A 1 88 ? -19.807 2.064 9.095 1.00 98.44 88 VAL A C 1
ATOM 650 O O . VAL A 1 88 ? -19.597 3.263 9.005 1.00 98.44 88 VAL A O 1
ATOM 653 N N . MET A 1 89 ? -19.525 1.205 8.115 1.00 98.19 89 MET A N 1
ATOM 654 C CA . MET A 1 89 ? -18.871 1.600 6.866 1.00 98.19 89 MET A CA 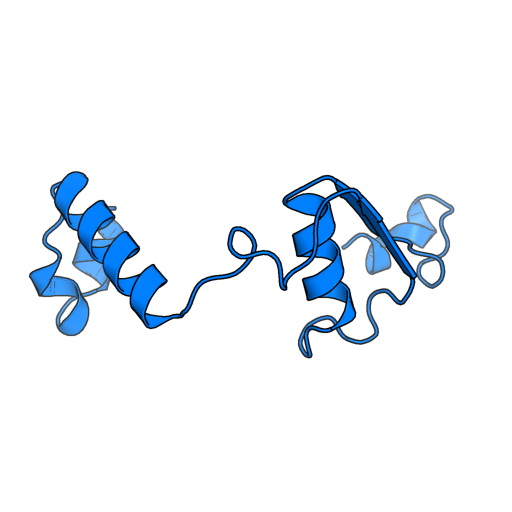1
ATOM 655 C C . MET A 1 89 ? -19.749 2.474 5.965 1.00 98.19 89 MET A C 1
ATOM 657 O O . MET A 1 89 ? -19.202 3.310 5.272 1.00 98.19 89 MET A O 1
ATOM 661 N N . ASP A 1 90 ? -21.074 2.307 5.976 1.00 98.38 90 ASP A N 1
ATOM 662 C CA . ASP A 1 90 ? -22.007 3.180 5.245 1.00 98.38 90 ASP A CA 1
ATOM 663 C C . ASP A 1 90 ? -22.120 4.576 5.894 1.00 98.38 90 ASP A C 1
ATOM 665 O O . ASP A 1 90 ? -22.564 5.525 5.253 1.00 98.38 90 ASP A O 1
ATOM 669 N N . CYS A 1 91 ? -21.784 4.688 7.185 1.00 98.12 91 CYS A N 1
ATOM 670 C CA . CYS A 1 91 ? -21.745 5.955 7.916 1.00 98.12 91 CYS A CA 1
ATOM 671 C C . CYS A 1 91 ? -20.435 6.723 7.680 1.00 98.12 91 CYS A C 1
ATOM 673 O O . CYS A 1 91 ? -20.461 7.953 7.638 1.00 98.12 91 CYS A O 1
ATOM 675 N N . MET A 1 92 ? -19.320 5.994 7.563 1.00 96.75 92 MET A N 1
ATOM 676 C CA . MET A 1 92 ? -17.978 6.527 7.293 1.00 96.75 92 MET A CA 1
ATOM 677 C C . MET A 1 92 ? -17.832 7.054 5.869 1.00 96.75 92 MET A C 1
ATOM 679 O O . MET A 1 92 ? -17.135 8.081 5.716 1.00 96.75 92 MET A O 1
#